Protein AF-R5W5Y8-F1 (afdb_monomer)

Secondary structure (DSSP, 8-state):
-PPPPPSS-TT-EEEEEETTEEEEEEEEEEEEEE-TT--EEEEEEEEE--SSSSSS-EEEEEEGGG-BSSHHHHHHHHH--

Structure (mmCIF, N/CA/C/O backbone):
data_AF-R5W5Y8-F1
#
_entry.id   AF-R5W5Y8-F1
#
loop_
_atom_site.group_PDB
_atom_site.id
_atom_site.type_symbol
_atom_site.label_atom_id
_atom_site.label_alt_id
_atom_site.label_comp_id
_atom_site.label_asym_id
_atom_site.label_entity_id
_atom_site.label_seq_id
_atom_site.pdbx_PDB_ins_code
_atom_site.Cartn_x
_atom_site.Cartn_y
_atom_site.Cartn_z
_atom_site.occupancy
_atom_site.B_iso_or_equiv
_atom_site.auth_seq_id
_atom_site.auth_comp_id
_atom_site.auth_asym_id
_atom_site.auth_atom_id
_atom_site.pdbx_PDB_model_num
ATOM 1 N N . MET A 1 1 ? 17.380 -10.118 -16.034 1.00 67.31 1 MET A N 1
ATOM 2 C CA . MET A 1 1 ? 16.185 -9.281 -15.816 1.00 67.31 1 MET A CA 1
ATOM 3 C C . MET A 1 1 ? 16.404 -8.523 -14.522 1.00 67.31 1 MET A C 1
ATOM 5 O O . MET A 1 1 ? 16.742 -9.165 -13.536 1.00 67.31 1 MET A O 1
ATOM 9 N N . GLU A 1 2 ? 16.318 -7.195 -14.545 1.00 80.38 2 GLU A N 1
ATOM 10 C CA . 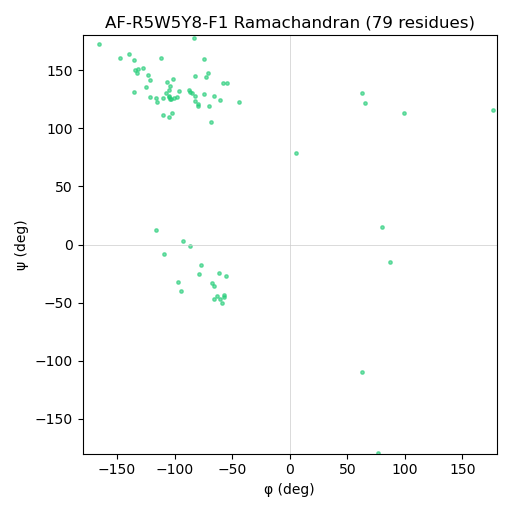GLU A 1 2 ? 16.547 -6.357 -13.361 1.00 80.38 2 GLU A CA 1
ATOM 11 C C . GLU A 1 2 ? 15.202 -5.994 -12.725 1.00 80.38 2 GLU A C 1
ATOM 13 O O . GLU A 1 2 ? 14.299 -5.522 -13.417 1.00 80.38 2 GLU A O 1
ATOM 18 N N . ILE A 1 3 ? 15.055 -6.259 -11.426 1.00 84.06 3 ILE A N 1
ATOM 19 C CA . ILE A 1 3 ? 13.871 -5.868 -10.657 1.00 84.06 3 ILE A CA 1
ATOM 20 C C . ILE A 1 3 ? 14.017 -4.387 -10.314 1.00 84.06 3 ILE A C 1
ATOM 22 O O . ILE A 1 3 ? 14.978 -3.989 -9.657 1.00 84.06 3 ILE A O 1
ATOM 26 N N . LYS A 1 4 ? 13.055 -3.572 -10.745 1.00 87.94 4 LYS A N 1
ATOM 27 C CA . LYS A 1 4 ? 13.005 -2.150 -10.412 1.00 87.94 4 LYS A CA 1
ATOM 28 C C . LYS A 1 4 ? 12.637 -1.968 -8.936 1.00 87.94 4 LYS A C 1
ATOM 30 O O . LYS A 1 4 ? 11.844 -2.754 -8.401 1.00 87.94 4 LYS A O 1
ATOM 35 N N . PRO A 1 5 ? 13.153 -0.913 -8.281 1.00 89.25 5 PRO A N 1
ATOM 36 C CA . PRO A 1 5 ? 12.751 -0.583 -6.923 1.00 89.25 5 PRO A CA 1
ATOM 37 C C . PRO A 1 5 ? 11.239 -0.352 -6.852 1.00 89.25 5 PRO A C 1
ATOM 39 O O . PRO A 1 5 ? 10.635 0.252 -7.739 1.00 89.25 5 PRO A O 1
ATOM 42 N N . THR A 1 6 ? 10.626 -0.853 -5.787 1.00 92.00 6 THR A N 1
ATOM 43 C CA . THR A 1 6 ? 9.193 -0.712 -5.530 1.00 92.00 6 THR A CA 1
ATOM 44 C C . THR A 1 6 ? 8.903 0.644 -4.889 1.00 92.00 6 THR A C 1
ATOM 46 O O . THR A 1 6 ? 9.701 1.125 -4.081 1.00 92.00 6 THR A O 1
ATOM 49 N N . LYS A 1 7 ? 7.748 1.250 -5.207 1.00 93.19 7 LYS A N 1
ATOM 50 C CA . LYS A 1 7 ? 7.355 2.569 -4.674 1.00 93.19 7 LYS A CA 1
ATOM 51 C C . LYS A 1 7 ? 7.328 2.590 -3.144 1.00 93.19 7 LYS A C 1
ATOM 53 O O . LYS A 1 7 ? 7.835 3.521 -2.526 1.00 93.19 7 LYS A O 1
ATOM 58 N N . TYR A 1 8 ? 6.768 1.537 -2.554 1.00 94.44 8 TYR A N 1
ATOM 59 C CA . TYR A 1 8 ? 6.727 1.338 -1.109 1.00 94.44 8 TYR A CA 1
ATOM 60 C C . TYR A 1 8 ? 7.602 0.163 -0.659 1.00 94.44 8 TYR A C 1
ATOM 62 O O . TYR A 1 8 ? 7.930 -0.715 -1.461 1.00 94.44 8 TYR A O 1
ATOM 70 N N . GLN A 1 9 ? 7.957 0.146 0.626 1.00 94.12 9 GLN A N 1
ATOM 71 C CA . GLN A 1 9 ? 8.851 -0.814 1.277 1.00 94.12 9 GLN A CA 1
ATOM 72 C C . GLN A 1 9 ? 8.197 -1.440 2.522 1.00 94.12 9 GLN A C 1
ATOM 74 O O . GLN A 1 9 ? 7.368 -0.792 3.172 1.00 94.12 9 GLN A O 1
ATOM 79 N N . PRO A 1 10 ? 8.568 -2.677 2.910 1.00 94.25 10 PRO A N 1
ATOM 80 C CA . PRO A 1 10 ? 8.127 -3.262 4.174 1.00 94.25 10 PRO A CA 1
ATOM 81 C C . PRO A 1 10 ? 8.465 -2.362 5.371 1.00 94.25 10 PRO A C 1
ATOM 83 O O . PRO A 1 10 ? 9.534 -1.760 5.432 1.00 94.25 10 PRO A O 1
ATOM 86 N N . GLY A 1 11 ? 7.540 -2.256 6.324 1.00 93.75 11 GLY A N 1
ATOM 87 C CA . GLY A 1 11 ? 7.639 -1.365 7.482 1.00 93.75 11 GLY A CA 1
ATOM 88 C C . GLY A 1 11 ? 7.115 0.054 7.241 1.00 93.75 11 GLY A C 1
ATOM 89 O O . GLY A 1 11 ? 6.839 0.759 8.210 1.00 93.75 11 GLY A O 1
ATOM 90 N N . GLN A 1 12 ? 6.902 0.469 5.988 1.00 94.94 12 GLN A N 1
ATOM 91 C CA . GLN A 1 12 ? 6.286 1.764 5.703 1.00 94.94 12 GLN A CA 1
ATOM 92 C C . GLN A 1 12 ? 4.789 1.757 6.013 1.00 94.94 12 GLN A C 1
ATOM 94 O O . GLN A 1 12 ? 4.086 0.761 5.808 1.00 94.94 12 GLN A O 1
ATOM 99 N N . LYS A 1 13 ? 4.315 2.90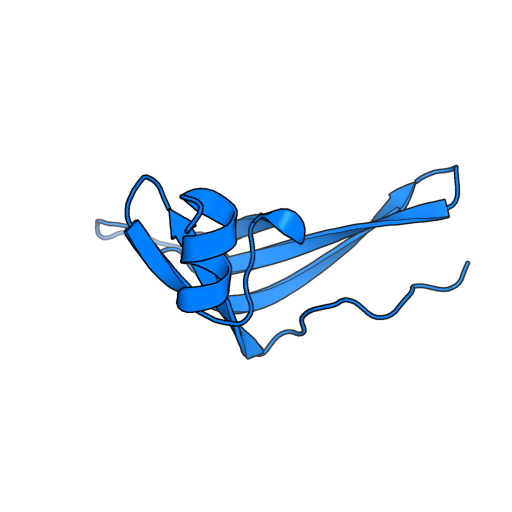3 6.502 1.00 94.94 13 LYS A N 1
ATOM 100 C CA . LYS A 1 13 ? 2.897 3.201 6.674 1.00 94.94 13 LYS A CA 1
ATOM 101 C C . LYS A 1 13 ? 2.345 3.798 5.387 1.00 94.94 13 LYS A C 1
ATOM 103 O O . LYS A 1 13 ? 2.955 4.699 4.820 1.00 94.94 13 LYS A O 1
ATOM 108 N N . VAL A 1 14 ? 1.202 3.292 4.957 1.00 95.31 14 VAL A N 1
ATOM 109 C CA . VAL A 1 14 ? 0.464 3.747 3.779 1.00 95.31 14 VAL A CA 1
ATOM 110 C C . VAL A 1 14 ? -1.013 3.858 4.117 1.00 95.31 14 VAL A C 1
ATOM 112 O O . VAL A 1 14 ? -1.498 3.231 5.061 1.00 95.31 14 VAL A O 1
ATOM 115 N N . TRP A 1 15 ? -1.729 4.646 3.333 1.00 95.12 15 TRP A N 1
ATOM 116 C CA . TRP A 1 15 ? -3.173 4.790 3.412 1.00 95.12 15 TRP A CA 1
ATOM 117 C C . TRP A 1 15 ? -3.841 3.983 2.309 1.00 95.12 15 TRP A C 1
ATOM 119 O O . TRP A 1 15 ? -3.336 3.906 1.190 1.00 95.12 15 TRP A O 1
ATOM 129 N N . THR A 1 16 ? -4.980 3.381 2.628 1.00 92.12 16 THR A N 1
ATOM 130 C CA . THR A 1 16 ? -5.830 2.680 1.666 1.00 92.12 16 THR A CA 1
ATOM 131 C C . THR A 1 16 ? -7.297 2.813 2.064 1.00 92.12 16 THR A C 1
ATOM 133 O O . THR A 1 16 ? -7.618 3.127 3.216 1.00 92.12 16 THR A O 1
ATOM 136 N N . LEU A 1 17 ? -8.197 2.593 1.107 1.00 89.50 17 LEU A N 1
ATOM 137 C CA . LEU A 1 17 ? -9.635 2.638 1.331 1.00 89.50 17 LEU A CA 1
ATOM 138 C C . LEU A 1 17 ? -10.183 1.211 1.415 1.00 89.50 17 LEU A C 1
ATOM 140 O O . LEU A 1 17 ? -10.207 0.489 0.422 1.00 89.50 17 LEU A O 1
ATOM 144 N N . ILE A 1 18 ? -10.657 0.813 2.596 1.00 84.44 18 ILE A N 1
ATOM 145 C CA . ILE A 1 18 ? -11.304 -0.485 2.811 1.00 84.44 18 ILE A CA 1
ATOM 146 C C . ILE A 1 18 ? -12.808 -0.244 2.942 1.00 84.44 18 ILE A C 1
ATOM 148 O O . ILE A 1 18 ? -13.288 0.363 3.904 1.00 84.44 18 ILE A O 1
ATOM 152 N N . GLY A 1 19 ? -13.568 -0.672 1.932 1.00 82.75 19 GLY A N 1
ATOM 153 C CA . GLY A 1 19 ? -14.976 -0.300 1.802 1.00 82.75 19 GLY A CA 1
ATOM 154 C C . GLY A 1 19 ? -15.119 1.215 1.629 1.00 82.75 19 GLY A C 1
ATOM 155 O O . GLY A 1 19 ? -14.750 1.757 0.596 1.00 82.75 19 GLY A O 1
ATOM 156 N N . MET A 1 20 ? -15.637 1.902 2.650 1.00 83.81 20 MET A N 1
ATOM 157 C CA . MET A 1 20 ? -15.760 3.371 2.685 1.00 83.81 20 MET A CA 1
ATOM 158 C C . MET A 1 20 ? -14.912 4.014 3.793 1.00 83.81 20 MET A C 1
ATOM 160 O O . MET A 1 20 ? -15.100 5.184 4.124 1.00 83.81 20 MET A O 1
ATOM 164 N N . LYS A 1 21 ? -13.994 3.257 4.407 1.00 87.38 21 LYS A N 1
ATOM 165 C CA . LYS A 1 21 ? -13.168 3.731 5.520 1.00 87.38 21 LYS A CA 1
ATOM 166 C C . LYS A 1 21 ? -11.717 3.891 5.091 1.00 87.38 21 LYS A C 1
ATOM 168 O O . LYS A 1 21 ? -11.097 2.964 4.577 1.00 87.38 21 LYS A O 1
ATOM 173 N N . ALA A 1 22 ? -11.193 5.089 5.328 1.00 91.06 22 ALA A N 1
ATOM 174 C CA . ALA A 1 22 ? -9.777 5.395 5.213 1.00 91.06 22 ALA A CA 1
ATOM 175 C C . ALA A 1 22 ? -9.012 4.701 6.343 1.00 91.06 22 ALA A C 1
ATOM 177 O O . ALA A 1 22 ? -9.247 5.016 7.512 1.00 91.06 22 ALA A O 1
ATOM 178 N N . GLU A 1 23 ? -8.087 3.808 6.010 1.00 91.62 23 GLU A N 1
ATOM 179 C CA . GLU A 1 23 ? -7.271 3.105 6.997 1.00 91.62 23 GLU A CA 1
ATOM 180 C C . GLU A 1 23 ? -5.777 3.293 6.724 1.00 91.62 23 GLU A C 1
ATOM 182 O O . GLU A 1 23 ? -5.314 3.165 5.591 1.00 91.62 23 GLU A O 1
ATOM 187 N N . GLU A 1 24 ? -5.018 3.566 7.788 1.00 93.25 24 GLU A N 1
ATOM 188 C CA . GLU A 1 24 ? -3.557 3.503 7.766 1.00 93.25 24 GLU A CA 1
ATOM 189 C C . GLU A 1 24 ? -3.121 2.058 8.033 1.00 93.25 24 GLU A C 1
ATOM 191 O O . GLU A 1 24 ? -3.563 1.419 8.994 1.00 93.25 24 GLU A O 1
ATOM 196 N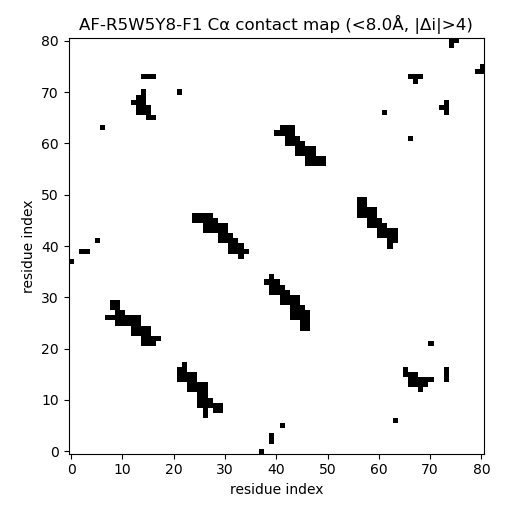 N . LYS A 1 25 ? -2.241 1.535 7.185 1.00 91.31 25 LYS A N 1
ATOM 197 C CA . LYS A 1 25 ? -1.715 0.176 7.271 1.00 91.31 25 LYS A CA 1
ATOM 198 C C . LYS A 1 25 ? -0.205 0.179 7.144 1.00 91.31 25 LYS A C 1
ATOM 200 O O . LYS A 1 25 ? 0.386 1.023 6.480 1.00 91.31 25 LYS A O 1
ATOM 205 N N . THR A 1 26 ? 0.425 -0.810 7.763 1.00 93.06 26 THR A N 1
ATOM 206 C CA . THR A 1 26 ? 1.860 -1.052 7.613 1.00 93.06 26 THR A CA 1
ATOM 207 C C . THR A 1 26 ? 2.085 -2.191 6.636 1.00 93.06 26 THR A C 1
ATOM 209 O O . THR A 1 26 ? 1.562 -3.291 6.835 1.00 93.06 26 THR A O 1
ATOM 212 N N . ILE A 1 27 ? 2.899 -1.943 5.614 1.00 93.81 27 ILE A N 1
ATOM 213 C CA . ILE A 1 27 ? 3.299 -2.966 4.649 1.00 93.81 27 ILE A CA 1
ATOM 214 C C . ILE A 1 27 ? 4.151 -4.010 5.366 1.00 93.81 27 ILE A C 1
ATOM 216 O O . ILE A 1 27 ? 5.134 -3.684 6.030 1.00 93.81 27 ILE A O 1
ATOM 220 N N . LYS A 1 28 ? 3.780 -5.280 5.230 1.00 93.81 28 LYS A N 1
ATOM 221 C CA . LYS A 1 28 ? 4.510 -6.417 5.804 1.00 93.81 28 LYS A CA 1
ATOM 222 C C . LYS A 1 28 ? 5.443 -7.081 4.808 1.00 93.81 28 LYS A C 1
ATOM 224 O O . LYS A 1 28 ? 6.497 -7.567 5.196 1.00 93.81 28 LYS A O 1
ATOM 229 N N . GLY A 1 29 ? 5.076 -7.075 3.536 1.00 92.19 29 GLY A N 1
ATOM 230 C CA . GLY A 1 29 ? 5.867 -7.686 2.482 1.00 92.19 29 GLY A CA 1
ATOM 231 C C . GLY A 1 29 ? 5.397 -7.244 1.110 1.00 92.19 29 GLY A C 1
ATOM 232 O O . GLY A 1 29 ? 4.362 -6.587 0.976 1.00 92.19 29 GLY A O 1
ATOM 233 N N . ILE A 1 30 ? 6.166 -7.626 0.098 1.00 93.81 30 ILE A N 1
ATOM 234 C CA . ILE A 1 30 ? 5.896 -7.297 -1.297 1.00 93.81 30 ILE A CA 1
ATOM 235 C C . ILE A 1 30 ? 6.112 -8.559 -2.123 1.00 93.81 30 ILE A C 1
ATOM 237 O O . ILE A 1 30 ? 7.134 -9.225 -1.973 1.00 93.81 30 ILE A O 1
ATOM 241 N N . ASN A 1 31 ? 5.158 -8.883 -2.986 1.00 92.06 31 ASN A N 1
ATOM 242 C CA . ASN A 1 31 ? 5.341 -9.863 -4.045 1.00 92.06 31 ASN A CA 1
ATOM 243 C C . ASN A 1 31 ? 5.523 -9.117 -5.359 1.00 92.06 31 ASN A C 1
ATOM 245 O O . ASN A 1 31 ? 4.719 -8.256 -5.724 1.00 92.06 31 ASN A O 1
ATOM 249 N N . ILE A 1 32 ? 6.623 -9.436 -6.026 1.00 92.25 32 ILE A N 1
ATOM 250 C CA . ILE A 1 32 ? 7.020 -8.842 -7.288 1.00 92.25 32 ILE A CA 1
ATOM 251 C C . ILE A 1 32 ? 6.853 -9.923 -8.345 1.00 92.25 32 ILE A C 1
ATOM 253 O O . ILE A 1 32 ? 7.585 -10.910 -8.360 1.00 92.25 32 ILE A O 1
ATOM 257 N N . SER A 1 33 ? 5.887 -9.720 -9.231 1.00 90.62 33 SER A N 1
ATOM 258 C CA . SER A 1 33 ? 5.694 -10.550 -10.413 1.00 90.62 33 SER A CA 1
ATOM 259 C C . SER A 1 33 ? 6.207 -9.792 -11.622 1.00 90.62 33 SER A C 1
ATOM 261 O O . SER A 1 33 ? 5.898 -8.614 -11.781 1.00 90.62 33 SER A O 1
ATOM 263 N N . VAL A 1 34 ? 6.935 -10.461 -12.507 1.00 91.00 34 VAL A N 1
ATOM 264 C CA . VAL A 1 34 ? 7.339 -9.883 -13.789 1.00 91.00 34 VAL A CA 1
ATOM 265 C C . VAL A 1 34 ? 6.804 -10.773 -14.897 1.00 91.00 34 VAL A C 1
ATOM 267 O O . VAL A 1 34 ? 6.980 -11.989 -14.841 1.00 91.00 34 VAL A O 1
ATOM 270 N N . ASP A 1 35 ? 6.074 -10.190 -15.845 1.00 89.38 35 ASP A N 1
ATOM 271 C CA . ASP A 1 35 ? 5.534 -10.942 -16.978 1.00 89.38 35 ASP A CA 1
ATOM 272 C C . ASP A 1 35 ? 6.562 -11.124 -18.106 1.00 89.38 35 ASP A C 1
ATOM 274 O O . ASP A 1 35 ? 7.707 -10.668 -18.023 1.00 89.38 35 ASP A O 1
ATOM 278 N N . SER A 1 36 ? 6.159 -11.844 -19.156 1.00 89.88 36 SER A N 1
ATOM 279 C CA . SER A 1 36 ? 7.001 -12.152 -20.317 1.00 89.88 36 SER A CA 1
ATOM 280 C C . SER A 1 36 ? 7.471 -10.914 -21.080 1.00 89.88 36 SER A C 1
ATOM 282 O O . SER A 1 36 ? 8.520 -10.970 -21.718 1.00 89.88 36 SER A O 1
ATOM 284 N N . ASP A 1 37 ? 6.732 -9.806 -20.987 1.00 91.75 37 ASP A N 1
ATOM 285 C CA . ASP A 1 37 ? 7.068 -8.523 -21.615 1.00 91.75 37 ASP A CA 1
ATOM 286 C C . ASP A 1 37 ? 7.996 -7.671 -20.732 1.00 91.75 37 ASP A C 1
ATOM 288 O O . ASP A 1 37 ? 8.416 -6.575 -21.105 1.00 91.75 37 ASP A O 1
ATOM 292 N N . GLY A 1 38 ? 8.344 -8.174 -19.546 1.00 86.69 38 GLY A N 1
ATOM 293 C CA . GLY A 1 38 ? 9.198 -7.491 -18.588 1.00 86.69 38 GLY A CA 1
ATOM 294 C C . GLY A 1 38 ? 8.489 -6.429 -17.756 1.00 86.69 38 GLY A C 1
ATOM 295 O O . GLY A 1 38 ? 9.153 -5.614 -17.107 1.00 86.69 38 GLY A O 1
ATOM 296 N N . VAL A 1 39 ? 7.155 -6.430 -17.739 1.00 90.25 39 VAL A N 1
ATOM 297 C CA . VAL A 1 39 ? 6.375 -5.516 -16.910 1.00 90.25 39 VAL A CA 1
ATOM 298 C C . VAL A 1 39 ? 6.333 -6.048 -15.483 1.00 90.25 39 VAL A C 1
ATOM 300 O O . VAL A 1 39 ? 5.826 -7.133 -15.197 1.00 90.25 39 VAL A O 1
ATOM 303 N N . GLN A 1 40 ? 6.868 -5.247 -14.564 1.00 91.75 40 GLN A N 1
ATOM 304 C CA . GLN A 1 40 ? 6.853 -5.533 -13.136 1.00 91.75 40 GLN A CA 1
ATOM 305 C C . GLN A 1 40 ? 5.513 -5.121 -12.510 1.00 91.75 40 GLN A C 1
ATOM 307 O O . GLN A 1 40 ? 5.081 -3.975 -12.636 1.00 91.75 40 GLN A O 1
ATOM 312 N N . LYS A 1 41 ? 4.877 -6.050 -11.794 1.00 91.75 41 LYS A N 1
ATOM 313 C CA . LYS A 1 41 ? 3.662 -5.857 -10.996 1.00 91.75 41 LYS A CA 1
ATOM 314 C C . LYS A 1 41 ? 3.989 -6.090 -9.525 1.00 91.75 41 LYS A C 1
ATOM 316 O O . LYS A 1 41 ? 4.456 -7.166 -9.151 1.00 91.75 41 LYS A O 1
ATOM 321 N N . ASN A 1 42 ? 3.719 -5.079 -8.706 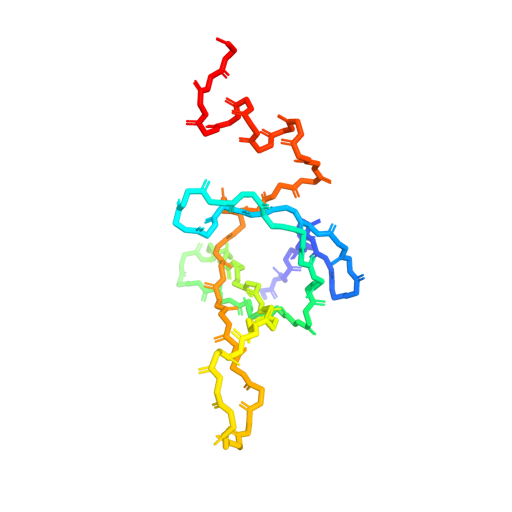1.00 93.25 42 ASN A N 1
ATOM 322 C CA . ASN A 1 42 ? 3.978 -5.096 -7.270 1.00 93.25 42 ASN A CA 1
ATOM 323 C C . ASN A 1 42 ? 2.663 -5.293 -6.511 1.00 93.25 42 ASN A C 1
ATOM 325 O O . ASN A 1 42 ? 1.724 -4.511 -6.683 1.00 93.25 42 ASN A O 1
ATOM 329 N N . TYR A 1 43 ? 2.625 -6.305 -5.650 1.00 92.06 43 TYR A N 1
ATOM 330 C CA . TYR A 1 43 ? 1.524 -6.562 -4.727 1.00 92.06 43 TYR A CA 1
ATOM 331 C C . TYR A 1 43 ? 2.020 -6.432 -3.291 1.00 92.06 43 TYR A C 1
ATOM 333 O O . TYR A 1 43 ? 2.990 -7.077 -2.899 1.00 92.06 43 TYR A O 1
ATOM 341 N N . TYR A 1 44 ? 1.350 -5.603 -2.501 1.00 92.44 44 TYR A N 1
ATOM 342 C CA . TYR A 1 44 ? 1.742 -5.256 -1.140 1.00 92.44 44 TYR A CA 1
ATOM 343 C C . TYR A 1 44 ? 0.847 -5.965 -0.131 1.00 92.44 44 TYR A C 1
ATOM 345 O O . TYR A 1 44 ? -0.376 -5.837 -0.191 1.00 92.44 44 TYR A O 1
ATOM 353 N N . TYR A 1 45 ? 1.450 -6.679 0.818 1.00 91.06 45 TYR A N 1
ATOM 354 C CA . TYR A 1 45 ? 0.720 -7.407 1.855 1.00 91.06 45 TYR A CA 1
ATOM 355 C C . TYR A 1 45 ? 0.612 -6.590 3.131 1.00 91.06 45 TYR A C 1
ATOM 357 O O . TYR A 1 45 ? 1.610 -6.080 3.644 1.00 91.06 45 TYR A O 1
ATOM 365 N N . MET A 1 46 ? -0.596 -6.522 3.675 1.00 89.19 46 MET A N 1
ATOM 366 C CA . MET A 1 46 ? -0.907 -5.827 4.919 1.00 89.19 46 MET A CA 1
ATOM 367 C C . MET A 1 46 ? -1.794 -6.698 5.802 1.00 89.19 46 MET A C 1
ATOM 369 O O . MET A 1 46 ? -2.596 -7.491 5.311 1.00 89.19 46 MET A O 1
ATOM 373 N N . LEU A 1 47 ? -1.656 -6.525 7.117 1.00 79.88 47 LEU A N 1
ATOM 374 C CA . LEU A 1 47 ? -2.525 -7.177 8.091 1.00 79.88 47 LEU A CA 1
ATOM 375 C C . LEU A 1 47 ? -3.898 -6.508 8.107 1.00 79.88 47 LEU A C 1
ATOM 377 O O . LEU A 1 47 ? -4.008 -5.289 8.273 1.00 79.88 47 LEU A O 1
ATOM 381 N N . VAL A 1 48 ? -4.944 -7.318 7.992 1.00 72.75 48 VAL A N 1
ATOM 382 C CA . VAL A 1 48 ? -6.321 -6.896 8.242 1.00 72.75 48 VAL A CA 1
ATOM 383 C C . VAL A 1 48 ? -6.779 -7.454 9.593 1.00 72.75 48 VAL A C 1
ATOM 385 O O . VAL A 1 48 ? -6.627 -8.654 9.838 1.00 72.75 48 VAL A O 1
ATOM 388 N N . PRO A 1 49 ? -7.315 -6.609 10.497 1.00 62.72 49 PRO A N 1
ATOM 389 C CA . PRO A 1 49 ? -7.907 -7.095 11.733 1.00 62.72 49 PRO A CA 1
ATOM 390 C C . PRO A 1 49 ? -9.076 -8.014 11.379 1.00 62.72 49 PRO A C 1
ATOM 392 O O . PRO A 1 49 ? -9.987 -7.605 10.661 1.00 62.72 49 PRO A O 1
ATOM 395 N N . LYS A 1 50 ? -9.060 -9.254 11.871 1.00 63.72 50 LYS A N 1
ATOM 396 C CA . LYS A 1 50 ? -10.241 -10.114 11.808 1.00 63.72 50 LYS A CA 1
ATOM 397 C C . LYS A 1 50 ? -11.166 -9.760 12.964 1.00 63.72 50 LYS A C 1
ATOM 399 O O . LYS A 1 50 ? -10.777 -9.841 14.127 1.00 63.72 50 LYS A O 1
ATOM 404 N N . GLU A 1 51 ? -12.402 -9.407 12.639 1.00 55.56 51 GLU A N 1
ATOM 405 C CA . GLU A 1 51 ? -13.485 -9.376 13.612 1.00 55.56 51 GLU A CA 1
ATOM 406 C C . GLU A 1 51 ? -13.791 -10.831 14.023 1.00 55.56 51 GLU A C 1
ATOM 408 O O . GLU A 1 51 ? -14.392 -11.574 13.253 1.00 55.56 51 GLU A O 1
ATOM 413 N N . LYS A 1 52 ? -13.377 -11.219 15.239 1.00 47.88 52 LYS A N 1
ATOM 414 C CA . LYS A 1 52 ? -13.687 -12.465 15.987 1.00 47.88 52 LYS A CA 1
ATOM 415 C C . LYS A 1 52 ? -12.646 -13.603 15.975 1.00 47.88 52 LYS A C 1
ATOM 417 O O . LYS A 1 52 ? -12.383 -14.268 14.979 1.00 47.88 52 LYS A O 1
ATOM 422 N N . GLU A 1 53 ? -12.107 -13.803 17.181 1.00 47.66 53 GLU A N 1
ATOM 423 C CA . GLU A 1 53 ? -11.629 -15.016 17.868 1.00 47.66 53 GLU A CA 1
ATOM 424 C C . GLU A 1 53 ? -11.619 -16.348 17.089 1.00 47.66 53 GLU A C 1
ATOM 426 O O . GLU A 1 53 ? -12.462 -17.210 17.308 1.00 47.66 53 GLU A O 1
ATOM 431 N N . CYS A 1 54 ? -10.622 -16.564 16.231 1.00 45.97 54 CYS A N 1
ATOM 432 C CA . CYS A 1 54 ? -9.873 -17.828 16.146 1.00 45.97 54 CYS A CA 1
ATOM 433 C C . CYS A 1 54 ? -8.855 -17.766 15.002 1.00 45.97 54 CYS A C 1
ATOM 435 O O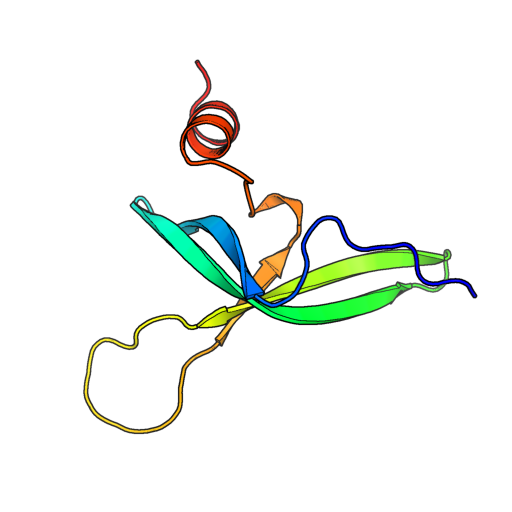 . CYS A 1 54 ? -9.237 -17.760 13.837 1.00 45.97 54 CYS A O 1
ATOM 437 N N . SER A 1 55 ? -7.569 -17.834 15.364 1.00 50.78 55 SER A N 1
ATOM 438 C CA . SER A 1 55 ? -6.449 -18.308 14.536 1.00 50.78 55 SER A CA 1
ATOM 439 C C . SER A 1 55 ? -6.092 -17.544 13.239 1.00 50.78 55 SER A C 1
ATOM 441 O O . SER A 1 55 ? -6.899 -17.349 12.331 1.00 50.78 55 SER A O 1
ATOM 443 N N . SER A 1 56 ? -4.792 -17.242 13.125 1.00 56.25 56 SER A N 1
ATOM 444 C CA . SER A 1 56 ? -4.035 -16.662 11.999 1.00 56.25 56 SER A CA 1
ATOM 445 C C . SER A 1 56 ? -4.377 -15.219 11.595 1.00 56.25 56 SER A C 1
ATOM 447 O O . SER A 1 56 ? -5.503 -14.888 11.223 1.00 56.25 56 SER A O 1
ATOM 449 N N . GLU A 1 57 ? -3.356 -14.359 11.652 1.00 60.88 57 GLU A N 1
ATOM 450 C CA . GLU A 1 57 ? -3.318 -13.055 10.991 1.00 60.88 57 GLU A CA 1
ATOM 451 C C . GLU A 1 57 ? -3.858 -13.173 9.553 1.00 60.88 57 GLU A C 1
ATOM 453 O O . GLU A 1 57 ? -3.370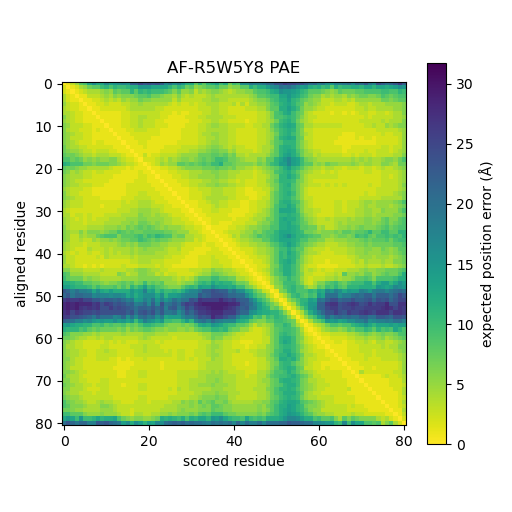 -13.983 8.765 1.00 60.88 57 GLU A O 1
ATOM 458 N N . ALA A 1 58 ? -4.895 -12.401 9.214 1.00 69.50 58 ALA A N 1
ATOM 459 C CA . ALA A 1 58 ? -5.409 -12.346 7.852 1.00 69.50 58 ALA A CA 1
ATOM 460 C C . ALA A 1 58 ? -4.625 -11.293 7.060 1.00 69.50 58 ALA A C 1
ATOM 462 O O . ALA A 1 58 ? -4.439 -10.162 7.517 1.00 69.50 58 ALA A O 1
ATOM 463 N N . PHE A 1 59 ? -4.170 -11.671 5.868 1.00 75.38 59 PHE A N 1
ATOM 464 C CA . PHE A 1 59 ? -3.436 -10.785 4.973 1.00 75.38 59 PHE A CA 1
ATOM 465 C C . PHE A 1 59 ? -4.340 -10.341 3.829 1.00 75.38 59 PHE A C 1
ATOM 467 O O . PHE A 1 59 ? -5.007 -11.161 3.201 1.00 75.38 59 PHE A O 1
ATOM 474 N N . ALA A 1 60 ? -4.328 -9.043 3.548 1.00 83.44 60 ALA A N 1
ATOM 475 C CA . ALA A 1 60 ? -4.880 -8.478 2.328 1.00 83.44 60 ALA A CA 1
ATOM 476 C C . ALA A 1 60 ? -3.731 -8.044 1.412 1.00 83.44 60 ALA A C 1
ATOM 478 O O . ALA A 1 60 ? -2.714 -7.524 1.883 1.00 83.44 60 ALA A O 1
ATOM 479 N N . SER A 1 61 ? -3.892 -8.287 0.113 1.00 89.38 61 SER A N 1
ATOM 480 C CA . SER A 1 61 ? -2.943 -7.879 -0.921 1.00 89.38 61 SER A CA 1
ATOM 481 C C . SER A 1 61 ? -3.522 -6.733 -1.735 1.00 89.38 61 SER A C 1
ATOM 483 O O . SER A 1 61 ? -4.637 -6.858 -2.236 1.00 89.38 61 SER A O 1
ATOM 485 N N . TYR A 1 62 ? -2.743 -5.675 -1.917 1.00 90.38 62 TYR A N 1
ATOM 486 C CA . TYR A 1 62 ? -3.144 -4.495 -2.677 1.00 90.38 62 TYR A CA 1
ATOM 487 C C . TYR A 1 62 ? -2.164 -4.234 -3.812 1.00 90.38 62 TYR A C 1
ATOM 489 O O .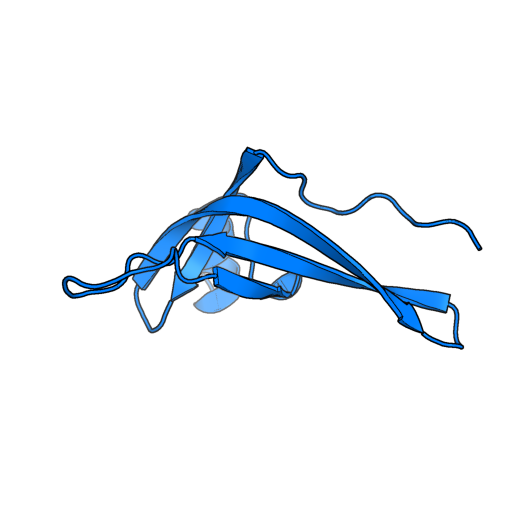 TYR A 1 62 ? -0.960 -4.470 -3.673 1.00 90.38 62 TYR A O 1
ATOM 497 N N . SER A 1 63 ? -2.668 -3.734 -4.933 1.00 91.62 63 SER A N 1
ATOM 498 C CA . SER A 1 63 ? -1.823 -3.186 -5.989 1.00 91.62 63 SER A CA 1
ATOM 499 C C . SER A 1 63 ? -1.263 -1.821 -5.584 1.00 91.62 63 SER A C 1
ATOM 501 O O . SER A 1 63 ? -1.814 -1.127 -4.732 1.00 91.62 63 SER A O 1
ATOM 503 N N . GLU A 1 64 ? -0.177 -1.393 -6.232 1.00 90.06 64 GLU A N 1
ATOM 504 C CA . GLU A 1 64 ? 0.445 -0.083 -5.976 1.00 90.06 64 GLU A CA 1
ATOM 505 C C . GLU A 1 64 ? -0.526 1.105 -6.127 1.00 90.06 64 GLU A C 1
ATOM 507 O O . GLU A 1 64 ? -0.347 2.131 -5.481 1.00 90.06 64 GLU A O 1
ATOM 512 N N . LYS A 1 65 ? -1.565 0.960 -6.961 1.00 91.00 65 LYS A N 1
ATOM 513 C CA . LYS A 1 65 ? -2.559 2.007 -7.251 1.00 91.00 65 LYS A CA 1
ATOM 514 C C . LYS A 1 65 ? -3.597 2.191 -6.145 1.00 91.00 65 LYS A C 1
ATOM 516 O O . LYS A 1 65 ? -4.292 3.198 -6.127 1.00 91.00 65 LYS A O 1
ATOM 521 N N . GLU A 1 66 ? -3.729 1.210 -5.261 1.00 92.12 66 GLU A N 1
ATOM 522 C CA . GLU A 1 66 ? -4.696 1.221 -4.157 1.00 92.12 66 GLU A CA 1
ATOM 523 C C . GLU A 1 66 ? -4.084 1.782 -2.865 1.00 92.12 66 GLU A C 1
ATOM 525 O O . GLU A 1 66 ? -4.734 1.787 -1.815 1.00 92.12 66 GLU A O 1
ATOM 530 N N . LEU A 1 67 ? -2.824 2.226 -2.937 1.00 94.38 67 LEU A N 1
ATOM 531 C CA . LEU A 1 67 ? -2.033 2.696 -1.811 1.00 94.38 67 LEU A CA 1
ATOM 532 C C . LEU A 1 67 ? -1.578 4.125 -2.022 1.00 94.38 67 LEU A C 1
ATOM 534 O O . LEU A 1 67 ? -1.168 4.525 -3.111 1.00 94.38 67 LEU A O 1
ATOM 538 N N . PHE A 1 68 ? -1.605 4.864 -0.924 1.00 95.31 68 PHE A N 1
ATOM 539 C CA . PHE A 1 68 ? -1.336 6.287 -0.903 1.00 95.31 68 PHE A CA 1
ATOM 540 C C . PHE A 1 68 ? -0.365 6.606 0.225 1.00 95.31 68 PHE A C 1
ATOM 542 O O . PHE A 1 68 ? -0.345 5.952 1.270 1.00 95.31 68 PHE A O 1
ATOM 549 N N . SER A 1 69 ? 0.467 7.614 0.013 1.00 94.69 69 SER A N 1
ATOM 550 C CA . SER A 1 69 ? 1.503 8.017 0.965 1.00 94.69 69 SER A CA 1
ATOM 551 C C . SER A 1 69 ? 0.912 8.837 2.115 1.00 94.69 69 SER A C 1
ATOM 553 O O . SER A 1 69 ? 1.460 8.844 3.214 1.00 94.69 69 SER A O 1
ATOM 555 N N . SER A 1 70 ? -0.227 9.498 1.881 1.00 94.50 70 SER A N 1
ATOM 556 C CA . SER A 1 70 ? -0.985 10.237 2.892 1.00 94.50 70 SER A CA 1
ATOM 557 C C . SER A 1 70 ? -2.495 10.052 2.737 1.00 94.50 70 SER A C 1
ATOM 559 O O . SER A 1 70 ? -3.002 9.619 1.696 1.00 94.50 70 SER A O 1
ATOM 561 N N . LYS A 1 71 ? -3.233 10.412 3.792 1.00 92.94 71 LYS A N 1
ATOM 562 C CA . LYS A 1 71 ? -4.698 10.401 3.787 1.00 92.94 71 LYS A CA 1
ATOM 563 C C . LYS A 1 71 ? -5.260 11.427 2.803 1.00 92.94 71 LYS A C 1
ATOM 565 O O . LYS A 1 71 ? -6.285 11.174 2.175 1.00 92.94 71 LYS A O 1
ATOM 570 N N . GLU A 1 72 ? -4.598 12.572 2.673 1.00 93.50 72 GLU A N 1
ATOM 571 C CA . GLU A 1 72 ? -4.954 13.640 1.742 1.00 93.50 72 GLU A CA 1
ATOM 572 C C . GLU A 1 72 ? -4.789 13.183 0.289 1.00 93.50 72 GLU A C 1
ATOM 574 O O . GLU A 1 72 ? -5.722 13.337 -0.495 1.00 93.50 72 GLU A O 1
ATOM 579 N N . GLU A 1 73 ? -3.658 12.546 -0.048 1.00 92.81 73 GLU A N 1
ATOM 580 C CA . GLU A 1 73 ? -3.408 11.982 -1.384 1.00 92.81 73 GLU A CA 1
ATOM 581 C C . GLU A 1 73 ? -4.500 10.972 -1.756 1.00 92.81 73 GLU A C 1
ATOM 583 O O . GLU A 1 73 ? -5.061 11.034 -2.851 1.00 92.81 73 GLU A O 1
ATOM 588 N N . MET A 1 74 ? -4.856 10.084 -0.821 1.00 93.38 74 MET A N 1
ATOM 589 C CA . MET A 1 74 ? -5.951 9.132 -1.007 1.00 93.38 74 MET A CA 1
ATOM 590 C C . MET A 1 74 ? -7.285 9.841 -1.234 1.00 93.38 74 MET A C 1
ATOM 592 O O . MET A 1 74 ? -8.029 9.470 -2.138 1.00 93.38 74 MET A O 1
ATOM 596 N N . ARG A 1 75 ? -7.610 10.849 -0.413 1.00 91.44 75 ARG A N 1
ATOM 597 C CA . ARG A 1 75 ? -8.887 11.561 -0.515 1.00 91.44 75 ARG A CA 1
ATOM 598 C C . ARG A 1 75 ? -9.048 12.186 -1.898 1.00 91.44 75 ARG A C 1
ATOM 600 O O . ARG A 1 75 ? -10.072 11.948 -2.528 1.00 91.44 75 ARG A O 1
ATOM 607 N N . ILE A 1 76 ? -8.036 12.916 -2.360 1.00 92.06 76 ILE A N 1
ATOM 608 C CA . ILE A 1 76 ? -8.043 13.573 -3.673 1.00 92.06 76 ILE A CA 1
ATOM 609 C C . ILE A 1 76 ? -8.127 12.525 -4.788 1.00 92.06 76 ILE A C 1
ATOM 611 O O . ILE A 1 76 ? -8.922 12.659 -5.713 1.00 92.06 76 ILE A O 1
ATOM 615 N N . SER A 1 77 ? -7.354 11.441 -4.678 1.00 88.62 77 SER A N 1
ATOM 616 C CA . SER A 1 77 ? -7.310 10.398 -5.710 1.00 88.62 77 SER A CA 1
ATOM 617 C C . SER A 1 77 ? -8.617 9.614 -5.843 1.00 88.62 77 SER A C 1
ATOM 619 O O . SER A 1 77 ? -8.949 9.174 -6.940 1.00 88.62 77 SER A O 1
ATOM 621 N N . VAL A 1 78 ? -9.347 9.404 -4.741 1.00 87.44 78 VAL A N 1
ATOM 622 C CA . VAL A 1 78 ? -10.573 8.590 -4.737 1.00 87.44 78 VAL A CA 1
ATOM 623 C C . VAL A 1 78 ? -11.837 9.428 -4.915 1.00 87.44 78 VAL A C 1
ATOM 625 O O . VAL A 1 78 ? -12.754 9.002 -5.613 1.00 87.44 78 VAL A O 1
ATOM 628 N N . PHE A 1 79 ? -11.910 10.596 -4.280 1.00 87.00 79 PHE A N 1
ATOM 629 C CA . PHE A 1 79 ? -13.132 11.402 -4.227 1.00 87.00 79 PHE A CA 1
ATOM 630 C C . PHE A 1 79 ? -13.063 12.681 -5.068 1.00 87.00 79 PHE A C 1
ATOM 632 O O . PHE A 1 79 ? -14.095 13.325 -5.240 1.00 87.00 79 PHE A O 1
ATOM 639 N N . GLY A 1 80 ? -11.893 13.027 -5.614 1.00 81.44 80 GLY A N 1
ATOM 640 C CA . GLY A 1 80 ? -11.650 14.338 -6.216 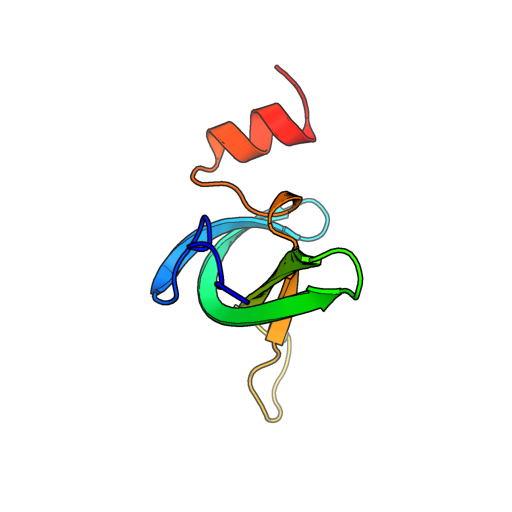1.00 81.44 80 GLY A CA 1
ATOM 641 C C . GLY A 1 80 ? -11.424 15.433 -5.167 1.00 81.44 80 GLY A C 1
ATOM 642 O O . GLY A 1 80 ? -11.419 15.159 -3.962 1.00 81.44 80 GLY A O 1
ATOM 643 N N . ASP A 1 81 ? -11.203 16.659 -5.649 1.00 68.38 81 ASP A N 1
ATOM 644 C CA . ASP A 1 81 ? -11.186 17.886 -4.832 1.00 68.38 81 ASP A CA 1
ATOM 645 C C . ASP A 1 81 ? -12.601 18.303 -4.394 1.00 68.38 81 ASP A C 1
ATOM 647 O O . ASP A 1 81 ? -13.509 18.327 -5.261 1.00 68.38 81 ASP A O 1
#

Mean predicted aligned error: 6.17 Å

Sequence (81 aa):
MEIKPTKYQPGQKVWTLIGMKAEEKTIK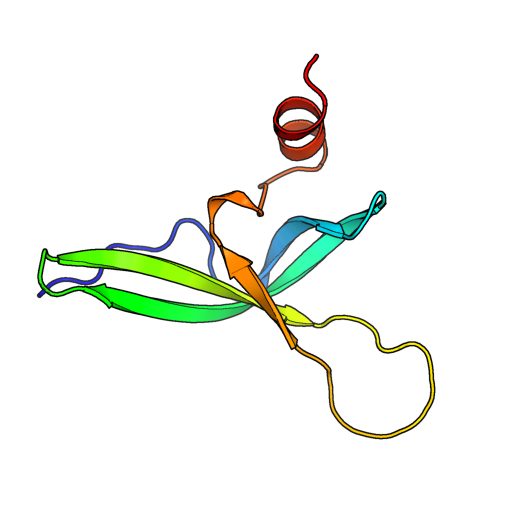GINISVDSDGVQKNYYYMLVPKEKECSSEAFASYSEKELFSSKEEMRISVFGD

pLDDT: mean 85.5, std 12.61, range [45.97, 95.31]

Nearest PDB structures (foldseek):
  7uw8-assembly1_A  TM=6.714E-01  e=3.698E-02  Drosophila melanogaster
  8yld-assembly1_v  TM=3.492E-01  e=2.190E+00  Saccharomyces cerevisiae S288C
  5ffo-assembly1_A  TM=3.838E-01  e=6.075E+00  Homo sapiens
  5ffo-assembly1_E  TM=3.836E-01  e=7.201E+00  Homo sapiens

Radius of gyration: 14.28 Å; Cα contacts (8 Å, |Δi|>4): 128; chains: 1; bounding box: 32×36×40 Å

Foldseek 3Di:
DDDDDDPDDAQAWWWFQDPNDIDIWGFHDWDWDADPVRDIWIWTWTFDDDDDDDDDTDIDIDTPLRIHNDPVRNCCSPPND

Organism: NCBI:txid1263052

Solvent-accessible surface area (backbone atoms only — not comparable to full-atom values): 5186 Å² total; per-residue (Å²): 138,84,86,73,86,65,97,72,56,64,74,39,68,31,22,34,71,60,91,92,42,83,42,83,44,49,30,70,41,72,50,78,47,66,52,98,87,66,55,75,46,56,35,39,30,28,78,45,89,73,92,72,98,72,84,77,90,43,76,45,76,40,51,68,88,59,51,22,84,38,68,65,57,40,44,42,73,74,72,46,131